Protein AF-A0A9D9LM74-F1 (afdb_monomer_lite)

pLDDT: mean 85.39, std 12.97, range [46.69, 97.56]

Foldseek 3Di:
DQDWDDDPPDIDRDPLSVVLLVVLLVCLAVVHQLCPDPSRNVCRVVSVVLCVVCVVDYPVCVVVSSVVSVVVVVVVVQCVPQCNPPDPNNVVSVVVVVVVVVVVD

Structure (mmCIF, N/CA/C/O backbone):
data_AF-A0A9D9LM74-F1
#
_entry.id   AF-A0A9D9LM74-F1
#
loop_
_atom_site.group_PDB
_atom_site.id
_atom_site.type_symbol
_atom_site.label_atom_id
_atom_site.label_alt_id
_atom_site.label_comp_id
_atom_site.label_asym_id
_atom_site.label_entity_id
_atom_site.label_seq_id
_atom_site.pdbx_PDB_ins_code
_atom_site.Cartn_x
_atom_site.Cartn_y
_atom_site.Cartn_z
_atom_site.occupancy
_atom_site.B_iso_or_equiv
_atom_site.auth_seq_id
_atom_site.auth_comp_id
_atom_site.auth_asym_id
_atom_site.auth_atom_id
_atom_site.pdbx_PDB_model_num
ATOM 1 N N . ASN A 1 1 ? -6.018 4.554 -7.601 1.00 52.28 1 ASN A N 1
ATOM 2 C CA . ASN A 1 1 ? -4.698 4.855 -8.204 1.00 52.28 1 ASN A CA 1
ATOM 3 C C . ASN A 1 1 ? -3.830 5.470 -7.115 1.00 52.28 1 ASN A C 1
ATOM 5 O O . ASN A 1 1 ? -4.177 6.536 -6.616 1.00 52.28 1 ASN A O 1
ATOM 9 N N . ILE A 1 2 ? -2.799 4.759 -6.661 1.00 60.22 2 ILE A N 1
ATOM 10 C CA . ILE A 1 2 ? -1.939 5.179 -5.547 1.00 60.22 2 ILE A CA 1
ATOM 11 C C . ILE A 1 2 ? -0.936 6.183 -6.123 1.00 60.22 2 ILE A C 1
ATOM 13 O O . ILE A 1 2 ? -0.022 5.803 -6.844 1.00 60.22 2 ILE A O 1
ATOM 17 N N . GLY A 1 3 ? -1.172 7.481 -5.914 1.00 55.41 3 GLY A N 1
ATOM 18 C CA . GLY A 1 3 ? -0.332 8.538 -6.486 1.00 55.41 3 GLY A CA 1
ATOM 19 C C . GLY A 1 3 ? 1.097 8.453 -5.952 1.00 55.41 3 GLY A C 1
ATOM 20 O O . GLY A 1 3 ? 1.341 8.859 -4.820 1.00 55.41 3 GLY A O 1
ATOM 21 N N . LEU A 1 4 ? 2.016 7.933 -6.761 1.00 64.31 4 LEU A N 1
ATOM 22 C CA . LEU A 1 4 ? 3.436 7.746 -6.458 1.00 64.31 4 LEU A CA 1
ATOM 23 C C . LEU A 1 4 ? 4.279 8.615 -7.397 1.00 64.31 4 LEU A C 1
ATOM 25 O O . LEU A 1 4 ? 3.904 8.818 -8.552 1.00 64.31 4 LEU A O 1
ATOM 29 N N . ILE A 1 5 ? 5.408 9.131 -6.901 1.00 61.31 5 ILE A N 1
ATOM 30 C CA . ILE A 1 5 ? 6.390 9.848 -7.722 1.00 61.31 5 ILE A CA 1
ATOM 31 C C . ILE A 1 5 ? 7.618 8.952 -7.860 1.00 61.31 5 ILE A C 1
ATOM 33 O O . ILE A 1 5 ? 8.221 8.543 -6.867 1.00 61.31 5 ILE A O 1
ATOM 37 N N . GLU A 1 6 ? 7.979 8.651 -9.102 1.00 60.81 6 GLU A N 1
ATOM 38 C CA . GLU A 1 6 ? 9.208 7.943 -9.438 1.00 60.81 6 GLU A CA 1
ATOM 39 C C . GLU A 1 6 ? 10.306 8.950 -9.791 1.00 60.81 6 GLU A C 1
ATOM 41 O O . GLU A 1 6 ? 10.103 9.834 -10.627 1.00 60.81 6 GLU A O 1
ATOM 46 N N . VAL A 1 7 ? 11.495 8.771 -9.213 1.00 55.28 7 VAL A N 1
ATOM 47 C CA . VAL A 1 7 ? 12.729 9.374 -9.730 1.00 55.28 7 VAL A CA 1
ATOM 48 C C . VAL A 1 7 ? 13.792 8.285 -9.822 1.00 55.28 7 VAL A C 1
ATOM 50 O O . VAL A 1 7 ? 14.296 7.822 -8.804 1.00 55.28 7 VAL A O 1
ATOM 53 N N . MET A 1 8 ? 14.131 7.875 -11.049 1.00 60.03 8 MET A N 1
ATOM 54 C CA . MET A 1 8 ? 15.283 7.012 -11.365 1.00 60.03 8 MET A CA 1
ATOM 55 C C . MET A 1 8 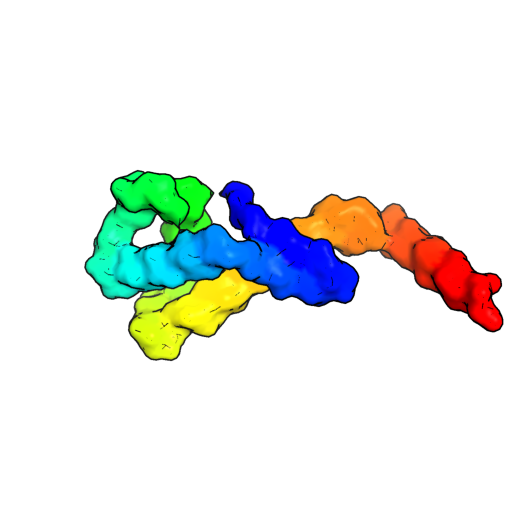? 15.415 5.759 -10.470 1.00 60.03 8 MET A C 1
ATOM 57 O O . MET A 1 8 ? 16.494 5.466 -9.962 1.00 60.03 8 MET A O 1
ATOM 61 N N . GLY A 1 9 ? 14.322 5.016 -10.267 1.00 59.31 9 GLY A N 1
ATOM 62 C CA . GLY A 1 9 ? 14.327 3.777 -9.475 1.00 59.31 9 GLY A CA 1
ATOM 63 C C . GLY A 1 9 ? 14.141 3.954 -7.963 1.00 59.31 9 GLY A C 1
ATOM 64 O O . GLY A 1 9 ? 14.046 2.955 -7.253 1.00 59.31 9 GLY A O 1
ATOM 65 N N . LEU A 1 10 ? 14.026 5.190 -7.464 1.00 69.44 10 LEU A N 1
ATOM 66 C CA . LEU A 1 10 ? 13.570 5.470 -6.104 1.00 69.44 10 LEU A CA 1
ATOM 67 C C . LEU A 1 10 ? 12.075 5.810 -6.115 1.00 69.44 10 LEU A C 1
ATOM 69 O O . LEU A 1 10 ? 11.643 6.768 -6.763 1.00 69.44 10 LEU A O 1
ATOM 73 N N . ALA A 1 11 ? 11.296 5.035 -5.360 1.00 75.31 11 ALA A N 1
ATOM 74 C CA . ALA A 1 11 ? 9.915 5.370 -5.044 1.00 75.31 11 ALA A CA 1
ATOM 75 C C . ALA A 1 11 ? 9.897 6.429 -3.944 1.00 75.31 11 ALA A C 1
ATOM 77 O O . ALA A 1 11 ? 10.349 6.170 -2.827 1.00 75.31 11 ALA A O 1
ATOM 78 N N . VAL A 1 12 ? 9.350 7.607 -4.235 1.00 81.44 12 VAL A N 1
ATOM 79 C CA . VAL A 1 12 ? 9.082 8.611 -3.204 1.00 81.44 12 VAL A CA 1
ATOM 80 C C . VAL A 1 12 ? 7.588 8.624 -2.934 1.00 81.44 12 VAL A C 1
ATOM 82 O O . VAL A 1 12 ? 6.783 8.931 -3.816 1.00 81.44 12 VAL A O 1
ATOM 85 N N . LEU A 1 13 ? 7.220 8.296 -1.695 1.00 82.88 13 LEU A N 1
ATOM 86 C CA . LEU A 1 13 ? 5.845 8.391 -1.227 1.00 82.88 13 LEU A CA 1
ATOM 87 C C . LEU A 1 13 ? 5.493 9.875 -1.023 1.00 82.88 13 LEU A C 1
ATOM 89 O O . LEU A 1 13 ? 6.111 10.527 -0.176 1.00 82.88 13 LEU A O 1
ATOM 93 N N . PRO A 1 14 ? 4.528 10.451 -1.763 1.00 85.88 14 PRO A N 1
ATOM 94 C CA . PRO A 1 14 ? 4.141 11.842 -1.553 1.00 85.88 14 PRO A CA 1
ATOM 95 C C . PRO A 1 14 ? 3.569 12.050 -0.149 1.00 85.88 14 PRO A C 1
ATOM 97 O O . PRO A 1 14 ? 2.914 11.159 0.390 1.00 85.88 14 PRO A O 1
ATOM 100 N N . ALA A 1 15 ? 3.734 13.250 0.416 1.00 89.00 15 ALA A N 1
ATOM 101 C CA . ALA A 1 15 ? 3.269 13.566 1.772 1.00 89.00 15 ALA A CA 1
ATOM 102 C C . ALA A 1 15 ? 1.786 13.218 1.996 1.00 89.00 15 ALA A C 1
ATOM 104 O O . ALA A 1 15 ? 1.446 12.600 2.999 1.00 89.00 15 ALA A O 1
ATOM 105 N N . ARG A 1 16 ? 0.923 13.525 1.015 1.00 90.50 16 ARG A N 1
ATOM 106 C CA . ARG A 1 16 ? -0.498 13.144 1.036 1.00 90.50 16 ARG A CA 1
ATOM 107 C C . ARG A 1 16 ? -0.681 11.639 1.219 1.00 90.50 16 ARG A C 1
ATOM 109 O O . ARG A 1 16 ? -1.455 11.215 2.066 1.00 90.50 16 ARG A O 1
ATOM 116 N N . LEU A 1 17 ? 0.035 10.843 0.429 1.00 89.12 17 LEU A N 1
ATOM 117 C CA . LEU A 1 17 ? -0.098 9.394 0.465 1.00 89.12 17 LEU A CA 1
ATOM 118 C C . LEU A 1 17 ? 0.480 8.809 1.759 1.00 89.12 17 LEU A C 1
ATOM 120 O O . LEU A 1 17 ? -0.083 7.866 2.289 1.00 89.12 17 LEU A O 1
ATOM 124 N N . SER A 1 18 ? 1.540 9.403 2.311 1.00 89.75 18 SER A N 1
ATOM 125 C CA . SER A 1 18 ? 2.043 9.048 3.645 1.00 89.75 18 SER A CA 1
ATOM 126 C C . SER A 1 18 ? 0.965 9.218 4.723 1.00 89.75 18 SER A C 1
ATOM 128 O O . SER A 1 18 ? 0.723 8.303 5.510 1.00 89.75 18 SER A O 1
ATOM 130 N N . THR A 1 19 ? 0.239 10.342 4.706 1.00 93.56 19 THR A N 1
ATOM 131 C CA . THR A 1 19 ? -0.905 10.558 5.605 1.00 93.56 19 THR A CA 1
ATOM 132 C C . THR A 1 19 ? -2.014 9.530 5.373 1.00 93.56 19 THR A C 1
ATOM 134 O O . THR A 1 19 ? -2.512 8.954 6.336 1.00 93.56 19 THR A O 1
ATOM 137 N N . GLU A 1 20 ? -2.361 9.246 4.115 1.00 94.56 20 GLU A N 1
ATOM 138 C CA . GLU A 1 20 ? -3.362 8.224 3.778 1.00 94.56 20 GLU A CA 1
ATOM 139 C C . GLU A 1 20 ? -2.955 6.826 4.275 1.00 94.56 20 GLU A C 1
ATOM 141 O O . GLU A 1 20 ? -3.798 6.109 4.802 1.00 94.56 20 GLU A O 1
ATOM 146 N N . MET A 1 21 ? -1.680 6.432 4.168 1.00 94.69 21 MET A N 1
ATOM 147 C CA . MET A 1 21 ? -1.199 5.129 4.658 1.00 94.69 21 MET A CA 1
ATOM 148 C C . MET A 1 21 ? -1.233 5.030 6.185 1.00 94.69 21 MET A C 1
ATOM 150 O O . MET A 1 21 ? -1.566 3.973 6.719 1.00 94.69 21 MET A O 1
ATOM 154 N N . ALA A 1 22 ? -0.947 6.124 6.896 1.00 95.19 22 ALA A N 1
ATOM 155 C CA . ALA A 1 22 ? -1.069 6.161 8.350 1.00 95.19 22 ALA A CA 1
ATOM 156 C C . ALA A 1 22 ? -2.531 6.009 8.808 1.00 95.19 22 ALA A C 1
ATOM 158 O O . ALA A 1 22 ? -2.813 5.231 9.721 1.00 95.19 22 ALA A O 1
ATOM 159 N N . GLU A 1 23 ? -3.462 6.711 8.155 1.00 96.12 23 GLU A N 1
ATOM 160 C CA . GLU A 1 23 ? -4.897 6.589 8.439 1.00 96.12 23 GLU A CA 1
ATOM 161 C C . GLU A 1 23 ? -5.434 5.203 8.074 1.00 96.12 23 GLU A C 1
ATOM 163 O O . GLU A 1 23 ? -6.186 4.610 8.847 1.00 96.12 23 GLU A O 1
ATOM 168 N N . LEU A 1 24 ? -4.996 4.652 6.940 1.00 96.50 24 LEU A N 1
ATOM 169 C CA . LEU A 1 24 ? -5.368 3.309 6.522 1.00 96.50 24 LEU A CA 1
ATOM 170 C C . LEU A 1 24 ? -4.885 2.260 7.523 1.00 96.50 24 LEU A C 1
ATOM 172 O O . LEU A 1 24 ? -5.671 1.413 7.933 1.00 96.50 24 LEU A O 1
ATOM 176 N N . LYS A 1 25 ? -3.627 2.342 7.972 1.00 96.62 25 LYS A N 1
ATOM 177 C CA . LYS A 1 25 ? -3.095 1.455 9.014 1.00 96.62 25 LYS A CA 1
ATOM 178 C C . LYS A 1 25 ? -3.955 1.499 10.275 1.00 96.62 25 LYS A C 1
ATOM 180 O O . LYS A 1 25 ? -4.275 0.453 10.827 1.00 96.62 25 LYS A O 1
ATOM 185 N N . SER A 1 26 ? -4.331 2.699 10.717 1.00 97.12 26 SER A N 1
ATOM 186 C CA . SER A 1 26 ? -5.190 2.865 11.891 1.00 97.12 26 SER A CA 1
ATOM 187 C C . SER A 1 26 ? -6.541 2.179 11.700 1.00 97.12 26 SER A C 1
ATOM 189 O O . SER A 1 26 ? -6.944 1.418 12.572 1.00 97.12 26 SER A O 1
ATOM 191 N N . ALA A 1 27 ? -7.201 2.405 10.559 1.00 96.81 27 ALA A N 1
ATOM 192 C CA . ALA A 1 27 ? -8.500 1.805 10.261 1.00 96.81 27 ALA A CA 1
ATOM 193 C C . ALA A 1 27 ? -8.430 0.271 10.191 1.00 96.81 27 ALA A C 1
ATOM 195 O O . ALA A 1 27 ? -9.282 -0.419 10.744 1.00 96.81 27 ALA A O 1
ATOM 196 N N . LEU A 1 28 ? -7.379 -0.273 9.567 1.00 95.94 28 LEU A N 1
ATOM 197 C CA . LEU A 1 28 ? -7.166 -1.719 9.471 1.00 95.94 28 LEU A CA 1
ATOM 198 C C . LEU A 1 28 ? -6.958 -2.368 10.845 1.00 95.94 28 LEU A C 1
ATOM 200 O O . LEU A 1 28 ? -7.492 -3.443 11.097 1.00 95.94 28 LEU A O 1
ATOM 204 N N . LEU A 1 29 ? -6.216 -1.711 11.741 1.00 96.44 29 LEU A N 1
ATOM 205 C CA . LEU A 1 29 ? -5.962 -2.216 13.092 1.00 96.44 29 LEU A CA 1
ATOM 206 C C . LEU A 1 29 ? -7.172 -2.081 14.023 1.00 96.44 29 LEU A C 1
ATOM 208 O O . LEU A 1 29 ? -7.346 -2.918 14.907 1.00 96.44 29 LEU A O 1
ATOM 212 N N . SER A 1 30 ? -7.999 -1.046 13.851 1.00 95.25 30 SER A N 1
ATOM 213 C CA . SER A 1 30 ? -9.220 -0.863 14.645 1.00 95.25 30 SER A CA 1
ATOM 214 C C . SER A 1 30 ? -10.424 -1.639 14.100 1.00 95.25 30 SER A C 1
ATOM 216 O O . SER A 1 30 ? -11.438 -1.746 14.789 1.00 95.25 30 SER A O 1
ATOM 218 N N . GLY A 1 31 ? -10.319 -2.202 12.891 1.00 93.06 31 GLY A N 1
ATOM 219 C CA . GLY A 1 31 ? -11.431 -2.863 12.205 1.00 93.06 31 GLY A CA 1
ATOM 220 C C . GLY A 1 31 ? -12.484 -1.882 11.682 1.00 93.06 31 GLY A C 1
ATOM 221 O O . GLY A 1 31 ? -13.618 -2.277 11.411 1.00 93.06 31 GLY A O 1
ATOM 222 N N . GLU A 1 32 ? -12.134 -0.602 11.559 1.00 94.56 32 GLU A N 1
ATOM 223 C CA . GLU A 1 32 ? -13.000 0.412 10.971 1.00 94.56 32 GLU A CA 1
ATOM 224 C C . GLU A 1 32 ? -13.136 0.221 9.456 1.00 94.56 32 GLU A C 1
ATOM 226 O O . GLU A 1 32 ? -12.219 -0.202 8.749 1.00 94.56 32 GLU A O 1
ATOM 231 N N . SER A 1 33 ? -14.305 0.584 8.937 1.00 94.69 33 SER A N 1
ATOM 232 C CA . SER A 1 33 ? -14.587 0.538 7.507 1.00 94.69 33 SER A CA 1
ATOM 233 C C . SER A 1 33 ? -13.788 1.609 6.760 1.00 94.69 33 SER A C 1
ATOM 235 O O . SER A 1 33 ? -14.042 2.809 6.876 1.00 94.69 33 SER A O 1
ATOM 237 N N . VAL A 1 34 ? -12.850 1.166 5.919 1.00 96.62 34 VAL A N 1
ATOM 238 C CA . VAL A 1 34 ? -12.064 2.040 5.027 1.00 96.62 34 VAL A CA 1
ATOM 239 C C . VAL A 1 34 ? -12.969 2.817 4.064 1.00 96.62 34 VAL A C 1
ATOM 241 O O . VAL A 1 34 ? -12.659 3.950 3.703 1.00 96.62 34 VAL A O 1
ATOM 244 N N . ARG A 1 35 ? -14.110 2.237 3.672 1.00 96.19 35 ARG A N 1
ATOM 245 C CA . ARG A 1 35 ? -15.068 2.851 2.737 1.00 96.19 35 ARG A CA 1
ATOM 246 C C . ARG A 1 35 ? -15.743 4.096 3.303 1.00 96.19 35 ARG A C 1
ATOM 248 O O . ARG A 1 35 ? -16.109 4.977 2.529 1.00 96.19 35 ARG A O 1
ATOM 255 N N . ASP A 1 36 ? -15.863 4.185 4.624 1.00 94.50 36 ASP A N 1
ATOM 256 C CA . ASP A 1 36 ? -16.552 5.289 5.295 1.00 94.50 36 ASP A CA 1
ATOM 257 C C . ASP A 1 36 ? -15.625 6.481 5.583 1.00 94.50 36 ASP A C 1
ATOM 259 O O . ASP A 1 36 ? -16.091 7.592 5.844 1.00 94.50 36 ASP A O 1
ATOM 263 N N . ASN A 1 37 ? -14.304 6.297 5.478 1.00 93.06 37 ASN A N 1
ATOM 264 C CA . ASN A 1 37 ? -13.339 7.385 5.602 1.00 93.06 37 ASN A CA 1
ATOM 265 C C . ASN A 1 37 ? -13.025 7.984 4.222 1.00 93.06 37 ASN A C 1
ATOM 267 O O . ASN A 1 37 ? -12.262 7.427 3.436 1.00 93.06 37 ASN A O 1
ATOM 271 N N . SER A 1 38 ? -13.553 9.182 3.956 1.00 93.88 38 SER A N 1
ATOM 272 C CA . SER A 1 38 ? -13.410 9.884 2.672 1.00 93.88 38 SER A CA 1
ATOM 273 C C . SER A 1 38 ? -11.965 10.115 2.209 1.00 93.88 38 SER A C 1
ATOM 275 O O . SER A 1 38 ? -11.741 10.275 1.011 1.00 93.88 38 SER A O 1
ATOM 277 N N . LYS A 1 39 ? -10.980 10.112 3.117 1.00 92.62 39 LYS A N 1
ATOM 278 C CA . LYS A 1 39 ? -9.558 10.279 2.779 1.00 92.62 39 LYS A CA 1
ATOM 279 C C . LYS A 1 39 ? -8.903 9.006 2.248 1.00 92.62 39 LYS A C 1
ATOM 281 O O . LYS A 1 39 ? -7.914 9.100 1.530 1.00 92.62 39 LYS A O 1
ATOM 286 N N . ILE A 1 40 ? -9.430 7.834 2.602 1.00 95.75 40 ILE A N 1
ATOM 287 C CA . ILE A 1 40 ? -8.858 6.524 2.247 1.00 95.75 40 ILE A CA 1
ATOM 288 C C . ILE A 1 40 ? -9.852 5.612 1.522 1.00 95.75 40 ILE A C 1
ATOM 290 O O . ILE A 1 40 ? -9.476 4.522 1.100 1.00 95.75 40 ILE A O 1
ATOM 294 N N . ALA A 1 41 ? -11.092 6.059 1.307 1.00 96.00 41 ALA A N 1
ATOM 295 C CA . ALA A 1 41 ? -12.143 5.291 0.645 1.00 96.00 41 ALA A CA 1
ATOM 296 C C . ALA A 1 41 ? -11.734 4.801 -0.752 1.00 96.00 41 ALA A C 1
ATOM 298 O O . ALA A 1 41 ? -12.095 3.697 -1.153 1.00 96.00 41 ALA A O 1
ATOM 299 N N . HIS A 1 42 ? -10.920 5.571 -1.485 1.00 94.31 42 HIS A N 1
ATOM 300 C CA . HIS A 1 42 ? -10.396 5.159 -2.794 1.00 94.31 42 HIS A CA 1
ATOM 301 C C . HIS A 1 42 ? -9.358 4.029 -2.734 1.00 94.31 42 HIS A C 1
ATOM 303 O O . HIS A 1 42 ? -8.982 3.506 -3.784 1.00 94.31 42 HIS A O 1
ATOM 309 N N . HIS A 1 43 ? -8.894 3.653 -1.540 1.00 94.88 43 HIS A N 1
ATOM 310 C CA . HIS A 1 43 ? -8.021 2.501 -1.296 1.00 94.88 43 HIS A CA 1
ATOM 311 C C . HIS A 1 43 ? -8.782 1.281 -0.760 1.00 94.88 43 HIS A C 1
ATOM 313 O O . HIS A 1 43 ? -8.152 0.255 -0.528 1.00 94.88 43 HIS A O 1
ATOM 319 N N . ALA A 1 44 ? -10.104 1.354 -0.569 1.00 95.69 44 ALA A N 1
ATOM 320 C CA . ALA A 1 44 ? -10.874 0.294 0.086 1.00 95.69 44 ALA A CA 1
ATOM 321 C C . ALA A 1 44 ? -10.739 -1.077 -0.592 1.00 95.69 44 ALA A C 1
ATOM 323 O O . ALA A 1 44 ? -10.420 -2.055 0.076 1.00 95.69 44 ALA A O 1
ATOM 324 N N . ASP A 1 45 ? -10.892 -1.142 -1.918 1.00 95.56 45 ASP A N 1
ATOM 325 C CA . ASP A 1 45 ? -10.765 -2.405 -2.662 1.00 95.56 45 ASP A CA 1
ATOM 326 C C . ASP A 1 45 ? -9.356 -3.009 -2.512 1.00 95.56 45 ASP A C 1
ATOM 328 O O . ASP A 1 45 ? -9.181 -4.221 -2.396 1.00 95.56 45 ASP A O 1
ATOM 332 N N . TRP A 1 46 ? -8.329 -2.153 -2.484 1.00 95.25 46 TRP A N 1
ATOM 333 C CA . TRP A 1 46 ? -6.947 -2.580 -2.270 1.00 95.25 46 TRP A CA 1
ATOM 334 C C . TRP A 1 46 ? -6.711 -3.053 -0.832 1.00 95.25 46 TRP A C 1
ATOM 336 O O . TRP A 1 46 ? -6.013 -4.042 -0.625 1.00 95.25 46 TRP A O 1
ATOM 346 N N . ALA A 1 47 ? -7.310 -2.381 0.151 1.00 95.31 47 ALA A N 1
ATOM 347 C CA . ALA A 1 47 ? -7.219 -2.725 1.564 1.00 95.31 47 ALA A CA 1
ATOM 348 C C . ALA A 1 47 ? -7.887 -4.077 1.879 1.00 95.31 47 ALA A C 1
ATOM 350 O O . ALA A 1 47 ? -7.329 -4.882 2.622 1.00 95.31 47 ALA A O 1
ATOM 351 N N . GLU A 1 48 ? -9.038 -4.360 1.264 1.00 95.38 48 GLU A N 1
ATOM 352 C CA . GLU A 1 48 ? -9.719 -5.659 1.354 1.00 95.38 48 GLU A CA 1
ATOM 353 C C . GLU A 1 48 ? -8.845 -6.788 0.781 1.00 95.38 48 GLU A C 1
ATOM 355 O O . GLU A 1 48 ? -8.672 -7.837 1.406 1.00 95.38 48 GLU A O 1
ATOM 360 N N . GLU A 1 49 ? -8.224 -6.562 -0.379 1.00 95.81 49 GLU A N 1
ATOM 361 C CA . GLU A 1 49 ? -7.297 -7.521 -0.988 1.00 95.81 49 GLU A CA 1
ATOM 362 C C . GLU A 1 49 ? -6.003 -7.697 -0.174 1.00 95.81 49 GLU A C 1
ATOM 364 O O . GLU A 1 49 ? -5.461 -8.802 -0.104 1.00 95.81 49 GLU A O 1
ATOM 369 N N . LEU A 1 50 ? -5.504 -6.628 0.452 1.00 95.56 50 LEU A N 1
ATOM 370 C CA . LEU A 1 50 ? -4.358 -6.676 1.360 1.00 95.56 50 LEU A CA 1
ATOM 371 C C . LEU A 1 50 ? -4.664 -7.572 2.563 1.00 95.56 50 LEU A C 1
ATOM 373 O O . LEU A 1 50 ? -3.897 -8.495 2.819 1.00 95.56 50 LEU A O 1
ATOM 377 N N . LEU A 1 51 ? -5.799 -7.374 3.242 1.00 95.56 51 LEU A N 1
ATOM 378 C CA . LEU A 1 51 ? -6.214 -8.214 4.375 1.00 95.56 51 LEU A CA 1
ATOM 379 C C . LEU A 1 51 ? -6.420 -9.679 3.976 1.00 95.56 51 LEU A C 1
ATOM 381 O O . LEU A 1 51 ? -6.106 -10.585 4.744 1.00 95.56 51 LEU A O 1
ATOM 385 N N . ARG A 1 52 ? -6.914 -9.934 2.759 1.00 96.69 52 ARG A N 1
ATOM 386 C CA . ARG A 1 52 ? -7.078 -11.299 2.241 1.00 96.69 52 ARG A CA 1
ATOM 387 C C . ARG A 1 52 ? -5.739 -12.016 2.052 1.00 96.69 52 ARG A C 1
ATOM 389 O O . ARG A 1 52 ? -5.671 -13.230 2.239 1.00 96.69 52 ARG A O 1
ATOM 396 N N . ARG A 1 53 ? -4.693 -11.292 1.642 1.00 97.00 53 ARG A N 1
ATOM 397 C CA . ARG A 1 53 ? -3.339 -11.843 1.452 1.00 97.00 53 ARG A CA 1
ATOM 398 C C . ARG A 1 53 ? -2.513 -11.870 2.732 1.00 97.00 53 ARG A C 1
ATOM 400 O O . ARG A 1 53 ? -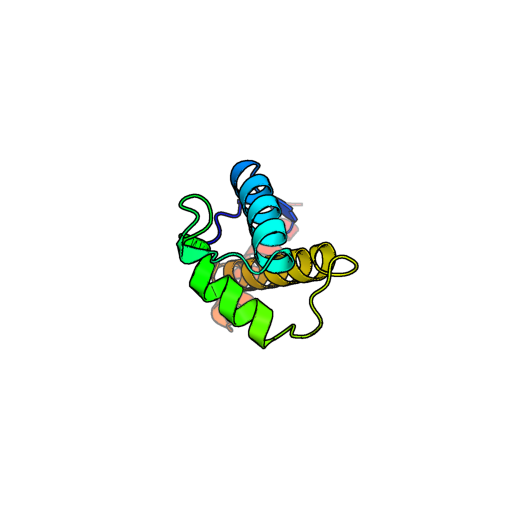1.642 -12.726 2.834 1.00 97.00 53 ARG A O 1
ATOM 407 N N . HIS A 1 54 ? -2.828 -10.987 3.676 1.00 97.00 54 HIS A N 1
ATOM 408 C CA . HIS A 1 54 ? -2.154 -10.839 4.962 1.00 97.00 54 HIS A CA 1
ATOM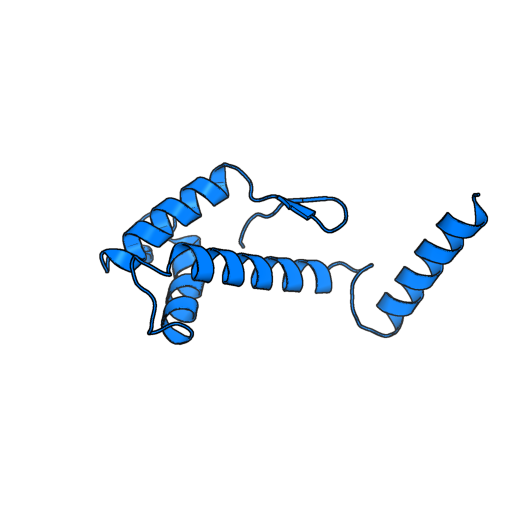 409 C C . HIS A 1 54 ? -3.134 -10.976 6.138 1.00 97.00 54 HIS A C 1
ATOM 411 O O . HIS A 1 54 ? -3.371 -10.002 6.861 1.00 97.00 54 HIS A O 1
ATOM 417 N N . PRO A 1 55 ? -3.730 -12.164 6.354 1.00 96.12 55 PRO A N 1
ATOM 418 C CA . PRO A 1 55 ? -4.596 -12.404 7.509 1.00 96.12 55 PRO A CA 1
ATOM 419 C C . PRO A 1 55 ? -3.859 -12.265 8.854 1.00 96.12 55 PRO A C 1
ATOM 421 O O . PRO A 1 55 ? -4.497 -12.135 9.894 1.00 96.12 55 PRO A O 1
ATOM 424 N N . GLU A 1 56 ? -2.525 -12.299 8.845 1.00 96.88 56 GLU A N 1
ATOM 425 C CA . GLU A 1 56 ? -1.642 -12.099 9.994 1.00 96.88 56 GLU A CA 1
ATOM 426 C C . GLU A 1 56 ? -1.408 -10.629 10.378 1.00 96.88 56 GLU A C 1
ATOM 428 O O . GLU A 1 56 ? -0.610 -10.368 11.280 1.00 96.88 56 GLU A O 1
ATOM 433 N N . LEU A 1 57 ? -2.041 -9.670 9.693 1.00 97.00 57 LEU A N 1
ATOM 434 C CA . LEU A 1 57 ? -1.840 -8.246 9.955 1.00 97.00 57 LEU A CA 1
ATOM 435 C C . LEU A 1 57 ? -2.174 -7.893 11.414 1.00 97.00 57 LEU A C 1
ATOM 437 O O . LEU A 1 57 ? -3.264 -8.164 11.916 1.00 97.00 57 LEU A O 1
ATOM 441 N N . SER A 1 58 ? -1.224 -7.251 12.085 1.00 97.31 58 SER A N 1
ATOM 442 C CA . SER A 1 58 ? -1.279 -6.874 13.494 1.00 97.31 58 SER A CA 1
ATOM 443 C C . SER A 1 58 ? -0.525 -5.566 13.745 1.00 97.31 58 SER A C 1
ATOM 445 O O . SER A 1 58 ? 0.165 -5.040 12.869 1.00 97.31 58 SER A O 1
ATOM 447 N N . ALA A 1 59 ? -0.633 -5.019 14.957 1.00 97.12 59 ALA A N 1
ATOM 448 C CA . ALA A 1 59 ? 0.039 -3.768 15.310 1.00 97.12 59 ALA A CA 1
ATOM 449 C C . ALA A 1 59 ? 1.572 -3.861 15.178 1.00 97.12 59 ALA A C 1
ATOM 451 O O . ALA A 1 59 ? 2.230 -2.856 14.911 1.00 97.12 59 ALA A O 1
ATOM 452 N N . GLU A 1 60 ? 2.127 -5.064 15.333 1.00 97.56 60 GLU A N 1
ATOM 453 C CA . GLU A 1 60 ? 3.560 -5.341 15.268 1.00 97.56 60 GLU A CA 1
ATOM 454 C C . GLU A 1 60 ? 4.106 -5.375 13.835 1.00 97.56 60 GLU A C 1
ATOM 456 O O . GLU A 1 60 ? 5.277 -5.060 13.640 1.00 97.56 60 GLU A O 1
ATOM 461 N N . ASN A 1 61 ? 3.293 -5.753 12.840 1.00 97.38 61 ASN A N 1
ATOM 462 C CA . ASN A 1 61 ? 3.756 -5.985 11.464 1.00 97.38 61 ASN A CA 1
ATOM 463 C C . ASN A 1 61 ? 3.056 -5.118 10.398 1.00 97.38 61 ASN A C 1
ATOM 465 O O . ASN A 1 61 ? 3.508 -5.086 9.253 1.00 97.38 61 ASN A O 1
ATOM 469 N N . ALA A 1 62 ? 1.993 -4.386 10.751 1.00 96.44 62 ALA A N 1
ATOM 470 C CA . ALA A 1 62 ? 1.179 -3.652 9.783 1.00 96.44 62 ALA A CA 1
ATOM 471 C C . ALA A 1 62 ? 1.977 -2.612 8.986 1.00 96.44 62 ALA A C 1
ATOM 473 O O . ALA A 1 62 ? 1.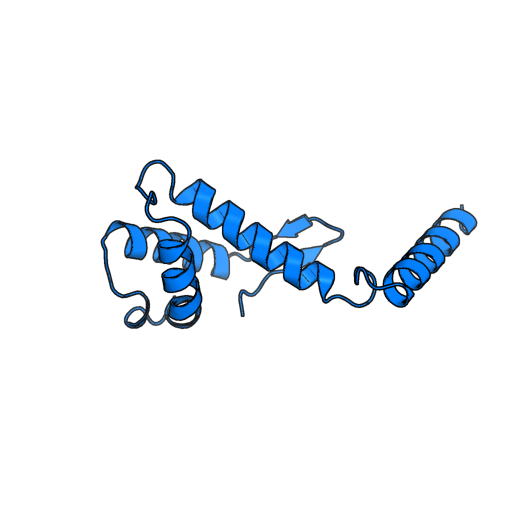733 -2.441 7.795 1.00 96.44 62 ALA A O 1
ATOM 474 N N . GLU A 1 63 ? 2.941 -1.933 9.614 1.00 95.12 63 GLU A N 1
ATOM 475 C CA . GLU A 1 63 ? 3.793 -0.957 8.922 1.00 95.12 63 GLU A CA 1
ATOM 476 C C . GLU A 1 63 ? 4.613 -1.617 7.805 1.00 95.12 63 GLU A C 1
ATOM 478 O O . GLU A 1 63 ? 4.623 -1.138 6.670 1.00 95.12 63 GLU A O 1
ATOM 483 N N . ASP A 1 64 ? 5.262 -2.742 8.107 1.00 96.25 64 ASP A N 1
ATOM 484 C CA . ASP A 1 64 ? 6.113 -3.447 7.151 1.00 96.25 64 ASP A CA 1
ATOM 485 C C . ASP A 1 64 ? 5.295 -4.069 6.018 1.00 96.25 64 ASP A C 1
ATOM 487 O O . ASP A 1 64 ? 5.693 -3.964 4.855 1.00 96.25 64 ASP A O 1
ATOM 491 N N . ILE A 1 65 ? 4.133 -4.649 6.339 1.00 97.44 65 ILE A N 1
ATOM 492 C CA . ILE A 1 65 ? 3.206 -5.211 5.348 1.00 97.44 65 ILE A CA 1
ATOM 493 C C . ILE A 1 65 ? 2.714 -4.112 4.404 1.00 97.44 65 ILE A C 1
ATOM 495 O O . ILE A 1 65 ? 2.865 -4.234 3.190 1.00 97.44 65 ILE A O 1
ATOM 499 N N . ILE A 1 66 ? 2.183 -3.005 4.937 1.00 94.88 66 ILE A N 1
ATOM 500 C CA . ILE A 1 66 ? 1.679 -1.896 4.114 1.00 94.88 66 ILE A CA 1
ATOM 501 C C . ILE A 1 66 ? 2.802 -1.333 3.238 1.00 94.88 66 ILE A C 1
ATOM 503 O O . ILE A 1 66 ? 2.592 -1.083 2.050 1.00 94.88 66 ILE A O 1
ATOM 507 N N .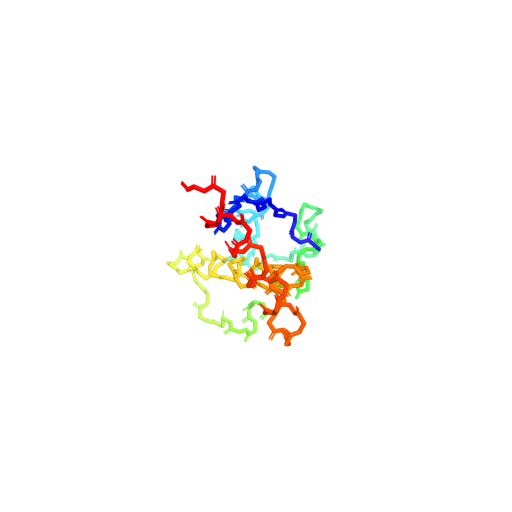 ARG A 1 67 ? 4.015 -1.177 3.781 1.00 92.75 67 ARG A N 1
ATOM 508 C CA . ARG A 1 67 ? 5.166 -0.689 3.015 1.00 92.75 67 ARG A CA 1
ATOM 509 C C . ARG A 1 67 ? 5.553 -1.636 1.878 1.00 92.75 67 ARG A C 1
ATOM 511 O O . ARG A 1 67 ? 5.803 -1.161 0.769 1.00 92.75 67 ARG A O 1
ATOM 518 N N . ALA A 1 68 ? 5.613 -2.943 2.135 1.00 93.81 68 ALA A N 1
ATOM 519 C CA . ALA A 1 68 ? 5.916 -3.944 1.113 1.00 93.81 68 ALA A CA 1
ATOM 520 C C . ALA A 1 68 ? 4.867 -3.919 -0.007 1.00 93.81 68 ALA A C 1
ATOM 522 O O . ALA A 1 68 ? 5.209 -3.868 -1.187 1.00 93.81 68 ALA A O 1
ATOM 523 N N . GLU A 1 69 ? 3.593 -3.832 0.364 1.00 94.31 69 GLU A N 1
ATOM 524 C CA . GLU A 1 69 ? 2.475 -3.811 -0.572 1.00 94.31 69 GLU A CA 1
ATOM 525 C C . GLU A 1 69 ? 2.427 -2.559 -1.448 1.00 94.31 69 GLU A C 1
ATOM 527 O O . GLU A 1 69 ? 2.181 -2.633 -2.657 1.00 94.31 69 GLU A O 1
ATOM 532 N N . VAL A 1 70 ? 2.735 -1.396 -0.873 1.00 91.69 70 VAL A N 1
ATOM 533 C CA . VAL A 1 70 ? 2.931 -0.165 -1.649 1.00 91.69 70 VAL A CA 1
ATOM 534 C C . VAL A 1 70 ? 4.114 -0.317 -2.614 1.00 91.69 70 VAL A C 1
ATOM 536 O O . VAL A 1 70 ? 4.027 0.132 -3.759 1.00 91.69 70 VAL A O 1
ATOM 539 N N . GLY A 1 71 ? 5.188 -0.993 -2.195 1.00 88.62 71 GLY A N 1
ATOM 540 C CA . GLY A 1 71 ? 6.330 -1.329 -3.049 1.00 88.62 71 GLY A CA 1
ATOM 541 C C . GLY A 1 71 ? 5.950 -2.197 -4.253 1.00 88.62 71 GLY A C 1
ATOM 542 O O . GLY A 1 71 ? 6.368 -1.909 -5.372 1.00 88.62 71 GLY A O 1
ATOM 543 N N . GLU A 1 72 ? 5.088 -3.195 -4.064 1.00 89.81 72 GLU A N 1
ATOM 544 C CA . GLU A 1 72 ? 4.580 -4.044 -5.151 1.00 89.81 72 GLU A CA 1
ATOM 545 C C . GLU A 1 72 ? 3.672 -3.280 -6.124 1.00 89.81 72 GLU A C 1
ATOM 547 O O . GLU A 1 72 ? 3.671 -3.519 -7.337 1.00 89.81 72 GLU A O 1
ATOM 552 N N . VAL A 1 73 ? 2.871 -2.333 -5.626 1.00 88.00 73 VAL A N 1
ATOM 553 C CA . VAL A 1 73 ? 2.121 -1.416 -6.502 1.00 88.00 73 VAL A CA 1
ATOM 554 C C . VAL A 1 73 ? 3.085 -0.554 -7.316 1.00 88.00 73 VAL A C 1
ATOM 556 O O . VAL A 1 73 ? 2.914 -0.437 -8.529 1.00 88.00 73 VAL A O 1
ATOM 559 N N . PHE A 1 74 ? 4.126 -0.010 -6.686 1.00 82.00 74 PHE A N 1
ATOM 560 C CA . PHE A 1 74 ? 5.141 0.779 -7.376 1.00 82.00 74 PHE A CA 1
ATOM 561 C C . PHE A 1 74 ? 5.870 -0.029 -8.457 1.00 82.00 74 PHE A C 1
ATOM 563 O O . PHE A 1 74 ? 5.960 0.423 -9.595 1.00 82.00 74 PHE A O 1
ATOM 570 N N . LEU A 1 75 ? 6.318 -1.248 -8.146 1.00 82.44 75 LEU A N 1
ATOM 571 C CA . LEU A 1 75 ? 6.982 -2.128 -9.108 1.00 82.44 75 LEU A CA 1
ATOM 572 C C . LEU A 1 75 ? 6.105 -2.394 -10.338 1.00 82.44 75 LEU A C 1
ATOM 574 O O . LEU A 1 75 ? 6.595 -2.343 -11.463 1.00 82.44 75 LEU A O 1
ATOM 578 N N . ARG A 1 76 ? 4.804 -2.638 -10.148 1.00 82.81 76 ARG A N 1
ATOM 579 C CA . ARG A 1 76 ? 3.866 -2.819 -11.267 1.00 82.81 76 ARG A CA 1
ATOM 580 C C . ARG A 1 76 ? 3.755 -1.568 -12.135 1.00 82.81 76 ARG A C 1
ATOM 582 O O . ARG A 1 76 ? 3.835 -1.682 -13.353 1.00 82.81 76 ARG A O 1
ATOM 589 N N . VAL A 1 77 ? 3.672 -0.384 -11.525 1.00 79.88 77 VAL A N 1
ATOM 590 C CA . VAL A 1 77 ? 3.666 0.893 -12.261 1.00 79.88 77 VAL A CA 1
ATOM 591 C C . VAL A 1 77 ? 4.956 1.076 -13.070 1.00 79.88 77 VAL A C 1
ATOM 593 O O . VAL A 1 77 ? 4.890 1.488 -14.228 1.00 79.88 77 VAL A O 1
ATOM 596 N N . LEU A 1 78 ? 6.118 0.709 -12.514 1.00 73.62 78 LEU A N 1
ATOM 597 C CA . LEU A 1 78 ? 7.380 0.719 -13.261 1.00 73.62 78 LEU A CA 1
ATOM 598 C C . LEU A 1 78 ? 7.333 -0.222 -14.464 1.00 73.62 78 LEU A C 1
ATOM 600 O O . LEU A 1 78 ? 7.747 0.153 -15.556 1.00 73.62 78 LEU A O 1
ATOM 604 N N . LEU A 1 79 ? 6.815 -1.439 -14.291 1.00 72.25 79 LEU A N 1
ATOM 605 C CA . LEU A 1 79 ? 6.700 -2.409 -15.382 1.00 72.25 79 LEU A CA 1
ATOM 606 C C . LEU A 1 79 ? 5.766 -1.934 -16.500 1.00 72.25 79 LEU A C 1
ATOM 608 O O . LEU A 1 79 ? 5.955 -2.338 -17.646 1.00 72.25 79 LEU A O 1
ATOM 612 N N . ASP A 1 80 ? 4.806 -1.063 -16.199 1.00 70.44 80 ASP A N 1
ATOM 613 C CA . ASP A 1 80 ? 3.921 -0.459 -17.194 1.00 70.44 80 ASP A CA 1
ATOM 614 C C . ASP A 1 80 ? 4.565 0.727 -17.934 1.00 70.44 80 ASP A C 1
ATOM 61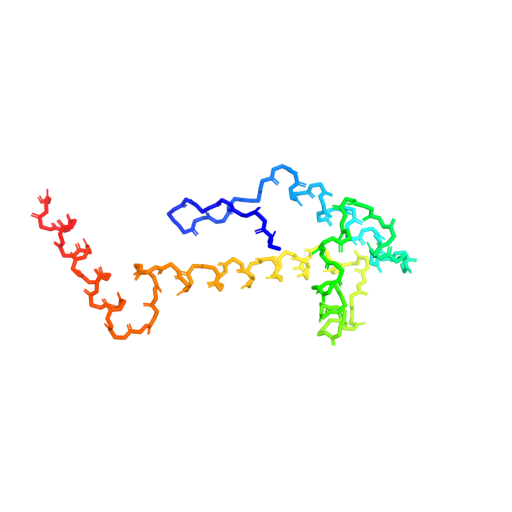6 O O . ASP A 1 80 ? 4.149 1.062 -19.053 1.00 70.44 80 ASP A O 1
ATOM 620 N N . ALA A 1 81 ? 5.619 1.336 -17.378 1.00 69.88 81 ALA A N 1
ATOM 621 C CA . ALA A 1 81 ? 6.370 2.395 -18.042 1.00 69.88 81 ALA A CA 1
ATOM 622 C C . ALA A 1 81 ? 7.115 1.839 -19.268 1.00 69.88 81 ALA A C 1
ATOM 624 O O . ALA A 1 81 ? 7.901 0.900 -19.177 1.00 69.88 81 ALA A O 1
ATOM 625 N N . GLY A 1 82 ? 6.901 2.434 -20.449 1.00 63.31 82 GLY A N 1
ATOM 626 C CA . GLY A 1 82 ? 7.344 1.874 -21.737 1.00 63.31 82 GLY A CA 1
ATOM 627 C C . GLY A 1 82 ? 8.841 1.548 -21.859 1.00 63.31 82 GLY A C 1
ATOM 628 O O . GLY A 1 82 ? 9.198 0.642 -22.606 1.00 63.31 82 GLY A O 1
ATOM 629 N N . VAL A 1 83 ? 9.703 2.247 -21.115 1.00 63.78 83 VAL A N 1
ATOM 630 C CA . VAL A 1 83 ? 11.158 2.003 -21.071 1.00 63.78 83 VAL A CA 1
ATOM 631 C C . VAL A 1 83 ? 11.522 0.811 -20.177 1.00 63.78 83 VAL A C 1
ATOM 633 O O . VAL A 1 83 ? 12.497 0.120 -20.457 1.00 63.78 83 VAL A O 1
ATOM 636 N N . PHE A 1 84 ? 10.737 0.545 -19.132 1.00 63.66 84 PHE A N 1
ATOM 637 C CA . PHE A 1 84 ? 10.967 -0.518 -18.148 1.00 63.66 84 PHE A CA 1
ATOM 638 C C . PHE A 1 84 ? 10.056 -1.739 -18.348 1.00 63.66 84 PHE A C 1
ATOM 640 O O . PHE A 1 84 ? 10.166 -2.727 -17.616 1.00 63.66 84 PHE A O 1
ATOM 647 N N . LYS A 1 85 ? 9.202 -1.715 -19.382 1.00 73.38 85 LYS A N 1
ATOM 648 C CA . LYS A 1 85 ? 8.436 -2.882 -19.828 1.00 73.38 85 LYS A CA 1
ATOM 649 C C . LYS A 1 85 ? 9.362 -4.067 -20.053 1.00 73.38 85 LYS A C 1
ATOM 651 O O . LYS A 1 85 ? 10.324 -4.004 -20.815 1.00 73.38 85 LYS A O 1
ATOM 656 N N . ARG A 1 86 ? 9.021 -5.200 -19.442 1.00 73.12 86 ARG A N 1
ATOM 657 C CA . ARG A 1 86 ? 9.785 -6.452 -19.576 1.00 73.12 86 ARG A CA 1
ATOM 658 C C . ARG A 1 86 ? 9.401 -7.287 -20.803 1.00 73.12 86 ARG A C 1
ATOM 660 O O . ARG A 1 86 ? 9.730 -8.472 -20.845 1.00 73.12 86 ARG A O 1
ATOM 667 N N . THR A 1 87 ? 8.744 -6.686 -21.797 1.00 82.44 87 THR A N 1
ATOM 668 C CA . THR A 1 87 ? 8.560 -7.289 -23.127 1.00 82.44 87 THR A CA 1
ATOM 669 C C . THR A 1 87 ? 9.866 -7.234 -23.924 1.00 82.44 87 THR A C 1
ATOM 671 O O . THR A 1 87 ? 10.805 -6.531 -23.546 1.00 82.44 87 THR A O 1
ATOM 674 N N . GLU A 1 88 ? 9.944 -7.955 -25.041 1.00 85.25 88 GLU A N 1
ATOM 675 C CA . GLU A 1 88 ? 11.131 -7.943 -25.906 1.00 85.25 88 GLU A CA 1
ATOM 676 C C . GLU A 1 88 ? 11.414 -6.544 -26.481 1.00 85.25 88 GLU A C 1
ATOM 678 O O . GLU A 1 88 ? 12.559 -6.088 -26.497 1.00 85.25 88 GLU A O 1
ATOM 683 N N . GLU A 1 89 ? 10.369 -5.799 -26.847 1.00 82.81 89 GLU A N 1
ATOM 684 C CA . GLU A 1 89 ? 10.476 -4.420 -27.336 1.00 82.81 89 GLU A CA 1
ATOM 685 C C . GLU A 1 89 ? 10.976 -3.469 -26.245 1.00 82.81 89 GLU A C 1
ATOM 687 O O . GLU A 1 89 ? 11.816 -2.606 -26.520 1.00 82.81 89 GLU A O 1
ATOM 692 N N . GLY A 1 90 ? 10.487 -3.636 -25.010 1.00 78.50 90 GLY A N 1
ATOM 693 C CA . GLY A 1 90 ? 10.897 -2.831 -23.860 1.00 78.50 90 GLY A CA 1
ATOM 694 C C . GLY A 1 90 ? 12.357 -3.081 -23.484 1.00 78.50 90 GLY A C 1
ATOM 695 O O . GLY A 1 90 ? 13.131 -2.132 -23.366 1.00 78.50 90 GLY A O 1
ATOM 696 N N . LYS A 1 91 ? 12.793 -4.348 -23.450 1.00 83.06 91 LYS A N 1
ATOM 697 C CA . LYS A 1 91 ? 14.210 -4.716 -23.265 1.00 83.06 91 LYS A CA 1
ATOM 698 C C . LYS A 1 91 ? 15.106 -4.122 -24.355 1.00 83.06 91 LYS A C 1
ATOM 700 O O . LYS A 1 91 ? 16.170 -3.583 -24.051 1.00 83.06 91 LYS A O 1
ATOM 705 N N . ALA A 1 92 ? 14.682 -4.179 -25.619 1.00 84.94 92 ALA A N 1
ATOM 706 C CA . ALA A 1 92 ? 15.435 -3.601 -26.730 1.00 84.94 92 ALA A CA 1
ATOM 707 C C . ALA A 1 92 ? 15.510 -2.065 -26.645 1.00 84.94 92 ALA A C 1
ATOM 709 O O . ALA A 1 92 ? 16.554 -1.480 -26.938 1.00 84.94 92 ALA A O 1
ATOM 710 N N . ALA A 1 93 ? 14.425 -1.401 -26.235 1.00 82.25 93 ALA A N 1
ATOM 711 C CA . ALA A 1 93 ? 14.401 0.042 -26.004 1.00 82.25 93 ALA A CA 1
ATOM 712 C C . ALA A 1 93 ? 15.314 0.454 -24.842 1.00 82.25 93 ALA A C 1
ATOM 714 O O . ALA A 1 93 ? 16.099 1.391 -24.999 1.00 82.25 93 ALA A O 1
ATOM 715 N N . PHE A 1 94 ? 15.278 -0.286 -23.731 1.00 81.62 94 PHE A N 1
ATOM 716 C CA . PHE A 1 94 ? 16.169 -0.084 -22.592 1.00 81.62 94 PHE A CA 1
ATOM 717 C C . PHE A 1 94 ? 17.638 -0.252 -22.992 1.00 81.62 94 PHE A C 1
ATOM 719 O O . PHE A 1 94 ? 18.462 0.611 -22.696 1.00 81.62 94 PHE A O 1
ATOM 726 N N . LYS A 1 95 ? 17.968 -1.298 -23.762 1.00 84.00 95 LYS A N 1
ATOM 727 C CA . LYS A 1 95 ? 19.328 -1.496 -24.279 1.00 84.00 95 LYS A CA 1
ATOM 728 C C . LYS A 1 95 ? 19.795 -0.313 -25.136 1.00 84.00 95 LYS A C 1
ATOM 730 O O . LYS A 1 95 ? 20.882 0.200 -24.899 1.00 84.00 95 LYS A O 1
ATOM 735 N N . ARG A 1 96 ? 18.973 0.166 -26.082 1.00 83.94 96 ARG A N 1
ATOM 736 C CA . ARG A 1 96 ? 19.310 1.347 -26.908 1.00 83.94 96 ARG A CA 1
ATOM 737 C C . ARG A 1 96 ? 19.552 2.598 -26.064 1.00 83.94 96 ARG A C 1
ATOM 739 O O . ARG A 1 96 ? 20.407 3.407 -26.409 1.00 83.94 96 ARG A O 1
ATOM 746 N N . PHE A 1 97 ? 18.789 2.768 -24.987 1.00 82.56 97 PHE A N 1
ATOM 747 C CA . PHE A 1 97 ? 18.966 3.877 -24.057 1.00 82.56 97 PHE A CA 1
ATOM 748 C C . PHE A 1 97 ? 20.319 3.800 -23.336 1.00 82.56 97 PHE A C 1
ATOM 750 O O . PHE A 1 97 ? 21.068 4.775 -23.366 1.00 82.56 97 PHE A O 1
ATOM 757 N N . ILE A 1 98 ? 20.668 2.636 -22.773 1.00 87.00 98 ILE A N 1
ATOM 758 C CA . ILE A 1 98 ? 21.967 2.417 -22.117 1.00 87.00 98 ILE A CA 1
ATOM 759 C C . ILE A 1 98 ? 23.122 2.592 -23.107 1.00 87.00 98 ILE A C 1
ATOM 761 O O . ILE A 1 98 ? 24.047 3.345 -22.816 1.00 87.00 98 ILE A O 1
ATOM 765 N N . ASP A 1 99 ? 23.046 1.977 -24.293 1.00 86.50 99 ASP A N 1
ATOM 766 C CA . ASP A 1 99 ? 24.073 2.105 -25.337 1.00 86.50 99 ASP A CA 1
ATOM 767 C C . ASP A 1 99 ? 24.301 3.585 -25.710 1.00 86.50 99 ASP A C 1
ATOM 769 O O . ASP A 1 99 ? 25.434 4.017 -25.915 1.00 86.50 99 ASP A O 1
ATOM 773 N N . ARG A 1 100 ? 23.230 4.390 -25.774 1.00 83.00 100 ARG A N 1
ATOM 774 C CA . ARG A 1 100 ? 23.325 5.827 -26.065 1.00 83.00 100 ARG A CA 1
ATOM 775 C C . ARG A 1 100 ? 23.999 6.610 -24.941 1.00 83.00 100 ARG A C 1
ATOM 777 O O . ARG A 1 100 ? 24.735 7.535 -25.252 1.00 83.00 100 ARG A O 1
ATOM 784 N N . ILE A 1 101 ? 23.754 6.270 -23.676 1.00 80.88 101 ILE A N 1
ATOM 785 C CA . ILE A 1 101 ? 24.421 6.920 -22.537 1.00 80.88 101 ILE A CA 1
ATOM 786 C C . ILE A 1 101 ? 25.900 6.534 -22.483 1.00 80.88 101 ILE A C 1
ATOM 788 O O . ILE A 1 101 ? 26.746 7.409 -22.340 1.00 80.88 101 ILE A O 1
ATOM 792 N N . VAL A 1 102 ? 26.222 5.248 -22.643 1.00 79.44 102 VAL A N 1
ATOM 793 C CA . VAL A 1 102 ? 27.606 4.753 -22.569 1.00 79.44 102 VAL A CA 1
ATOM 794 C C . VAL A 1 102 ? 28.473 5.353 -23.678 1.00 79.44 102 VAL A C 1
ATOM 796 O O . VAL A 1 102 ? 29.583 5.784 -23.401 1.00 79.44 102 VAL A O 1
ATOM 799 N N . ASN A 1 103 ? 27.953 5.469 -24.904 1.00 68.56 103 ASN A N 1
ATOM 800 C CA . ASN A 1 103 ? 28.696 6.018 -26.046 1.00 68.56 103 ASN A CA 1
ATOM 801 C C . ASN A 1 103 ? 28.810 7.560 -26.060 1.00 68.56 103 ASN A C 1
ATOM 803 O O . ASN A 1 103 ? 29.347 8.116 -27.017 1.00 68.56 103 ASN A O 1
ATOM 807 N N . LEU A 1 104 ? 28.268 8.259 -25.056 1.00 57.72 104 LEU A N 1
ATOM 808 C CA . LEU A 1 104 ? 28.418 9.711 -24.870 1.00 57.72 104 LEU A CA 1
ATOM 809 C C . LEU A 1 104 ? 29.537 10.078 -23.872 1.00 57.72 104 LEU A C 1
ATOM 811 O O . LEU A 1 104 ? 29.725 11.264 -23.600 1.00 57.72 104 LEU A O 1
ATOM 815 N N . THR A 1 105 ? 30.264 9.084 -23.350 1.00 46.69 105 THR A N 1
ATOM 816 C CA . THR A 1 105 ? 31.416 9.228 -22.436 1.00 46.69 105 THR A CA 1
ATOM 817 C C . THR A 1 105 ? 32.674 8.696 -23.104 1.00 46.69 105 THR A C 1
ATOM 819 O O . THR A 1 105 ? 33.744 9.302 -22.883 1.00 46.69 105 THR A O 1
#

Sequence (105 aa):
NIGLIEVMGLAVLPARLSTEMAELKSALLSGESVRDNSKIAHHADWAEELLRRHPELSAENAEDIIRAEVGEVFLRVLLDAGVFKRTEEGKAAFKRFIDRIVNLT

Secondary structure (DSSP, 8-state):
----EEETTEEE--HHHHHHHHHHHHHHHHT--GGG-TTTGGGHHHHHHHHHH-TT--TTTHHHHHHHHHHHHHHHHHHHSTTT--SHHHHHHHHHHHHHHHTT-

Radius of gyration: 17.6 Å; chains: 1; bounding box: 48×26×43 Å